Protein AF-A0A1I3B344-F1 (afdb_monomer)

Solvent-accessible surface area (backbone atoms only — not comparable to full-atom values): 4316 Å² total; per-residue (Å²): 111,69,67,60,52,54,63,65,34,58,98,72,56,94,80,89,84,88,75,97,64,58,80,87,52,45,30,75,77,66,70,40,54,70,62,38,51,58,48,47,52,63,54,60,72,83,58,85,88,79,83,79,76,87,75,57,65,76,57,65,77,74,111

InterPro domains:
  IPR002611 IstB-like ATP-binding domain [PF01695] (1-62)
  IPR027417 P-loop containing nucleoside triphosphate hydrolase [G3DSA:3.40.50.300] (1-63)

Organism: NCBI:txid34004

Nearest PDB structures (foldseek):
  8q4d-assembly1_O  TM=9.019E-01  e=1.039E-02  Geobacillus stearothermophilus

Structure (mmCIF, N/CA/C/O backbone):
data_AF-A0A1I3B344-F1
#
_entry.id   AF-A0A1I3B344-F1
#
loop_
_atom_site.group_PDB
_atom_site.id
_atom_site.type_symbol
_atom_site.label_atom_id
_atom_site.label_alt_id
_atom_site.label_comp_id
_atom_site.label_asym_id
_atom_site.label_entity_id
_atom_site.label_seq_id
_atom_site.pdbx_PDB_ins_code
_atom_site.Cartn_x
_atom_site.Cartn_y
_atom_site.Cartn_z
_atom_site.occupancy
_atom_site.B_iso_or_equiv
_atom_site.auth_seq_id
_atom_site.auth_comp_id
_atom_site.auth_asym_id
_atom_site.auth_atom_id
_atom_site.pdbx_PDB_model_num
ATOM 1 N N . LEU A 1 1 ? -5.934 12.878 4.145 1.00 68.50 1 LEU A N 1
ATOM 2 C CA . LEU A 1 1 ? -7.191 12.512 3.440 1.00 68.50 1 LEU A CA 1
ATOM 3 C C . LEU A 1 1 ? -7.192 11.050 2.977 1.00 68.50 1 LEU A C 1
ATOM 5 O O . LEU A 1 1 ? -8.100 10.333 3.372 1.00 68.50 1 LEU A O 1
ATOM 9 N N . LEU A 1 2 ? -6.170 10.573 2.251 1.00 72.62 2 LEU A N 1
ATOM 10 C CA . LEU A 1 2 ? -6.100 9.182 1.758 1.00 72.62 2 LEU A CA 1
ATOM 11 C C . LEU A 1 2 ? -6.169 8.111 2.870 1.00 72.62 2 LEU A C 1
ATOM 13 O O . LEU A 1 2 ? -6.948 7.171 2.763 1.00 72.62 2 LEU A O 1
ATOM 17 N N . PHE A 1 3 ? -5.450 8.305 3.983 1.00 75.50 3 PHE A N 1
ATOM 18 C CA . PHE A 1 3 ? -5.513 7.405 5.148 1.00 75.50 3 PHE A CA 1
ATOM 19 C C . PHE A 1 3 ? -6.933 7.239 5.713 1.00 75.50 3 PHE A C 1
ATOM 21 O O . PHE A 1 3 ? -7.357 6.131 6.031 1.00 75.50 3 PHE A O 1
ATOM 28 N N . HIS A 1 4 ? -7.684 8.340 5.820 1.00 77.75 4 HIS A N 1
ATOM 29 C CA . HIS A 1 4 ? -9.049 8.319 6.348 1.00 77.75 4 HIS A CA 1
ATOM 30 C C . HIS A 1 4 ? -10.015 7.603 5.400 1.00 77.75 4 HIS A C 1
ATOM 32 O O . HIS A 1 4 ? -10.921 6.921 5.866 1.00 77.75 4 HIS A O 1
ATOM 38 N N . LEU A 1 5 ? -9.814 7.735 4.086 1.00 81.81 5 LEU A N 1
ATOM 39 C CA . LEU A 1 5 ? -10.603 7.019 3.087 1.00 81.81 5 LEU A CA 1
ATOM 40 C C . LEU A 1 5 ? -10.363 5.508 3.183 1.00 81.81 5 LEU A C 1
ATOM 42 O O . LEU A 1 5 ? -11.316 4.758 3.352 1.00 81.81 5 LEU A O 1
ATOM 46 N N . ILE A 1 6 ? -9.100 5.073 3.151 1.00 78.56 6 ILE A N 1
ATOM 47 C CA . ILE A 1 6 ? -8.748 3.648 3.250 1.00 78.56 6 ILE A CA 1
ATOM 48 C C . ILE A 1 6 ? -9.220 3.070 4.589 1.00 78.56 6 ILE A C 1
ATOM 50 O O . ILE A 1 6 ? -9.792 1.989 4.620 1.00 78.56 6 ILE A O 1
ATOM 54 N N . SER A 1 7 ? -9.078 3.823 5.684 1.00 80.19 7 SER A N 1
ATOM 55 C CA . SER A 1 7 ? -9.568 3.394 7.001 1.00 80.19 7 SER A CA 1
ATOM 56 C C . SER A 1 7 ? -11.089 3.240 7.065 1.00 80.19 7 SER A C 1
ATOM 58 O O . SER A 1 7 ? -11.562 2.408 7.825 1.00 80.19 7 SER A O 1
ATOM 60 N N . LYS A 1 8 ? -11.861 4.025 6.299 1.00 82.56 8 LYS A N 1
ATOM 61 C CA . LYS A 1 8 ? -13.321 3.856 6.210 1.00 82.56 8 LYS A CA 1
ATOM 62 C C . LYS A 1 8 ? -13.726 2.671 5.337 1.00 82.56 8 LYS A C 1
ATOM 64 O O . LYS A 1 8 ? -14.761 2.078 5.592 1.00 82.56 8 LYS A O 1
ATOM 69 N N . LEU A 1 9 ? -12.944 2.362 4.304 1.00 82.50 9 LEU A N 1
ATOM 70 C CA . LEU A 1 9 ? -13.218 1.251 3.388 1.00 82.50 9 LEU A CA 1
ATOM 71 C C . LEU A 1 9 ? -12.748 -0.101 3.936 1.00 82.50 9 LEU A C 1
ATOM 73 O O . LEU A 1 9 ? -13.248 -1.136 3.497 1.00 82.50 9 LEU A O 1
ATOM 77 N N . TYR A 1 10 ? -11.806 -0.086 4.883 1.00 79.19 10 TYR A N 1
ATOM 78 C CA . TYR A 1 10 ? -11.321 -1.272 5.580 1.00 79.19 10 TYR A CA 1
ATOM 79 C C . TYR A 1 10 ? -12.497 -2.088 6.139 1.00 79.19 10 TYR A C 1
ATOM 81 O O . TYR A 1 10 ? -13.374 -1.537 6.800 1.00 79.19 10 TYR A O 1
ATOM 89 N N . GLU A 1 11 ? -12.529 -3.383 5.812 1.00 76.88 11 GLU A N 1
ATOM 90 C CA . GLU A 1 11 ? -13.597 -4.346 6.152 1.00 76.88 11 GLU A CA 1
ATOM 91 C C . GLU A 1 11 ? -15.003 -4.048 5.584 1.00 76.88 11 GLU A C 1
ATOM 93 O O . GLU A 1 11 ? -15.929 -4.822 5.812 1.00 76.88 11 GLU A O 1
ATOM 98 N N . GLN A 1 12 ? -15.183 -2.985 4.791 1.00 83.38 12 GLN A N 1
ATOM 99 C CA . GLN A 1 12 ? -16.476 -2.635 4.180 1.00 83.38 12 GLN A CA 1
ATOM 100 C C . GLN A 1 12 ? -16.522 -2.852 2.664 1.00 83.38 12 GLN A C 1
ATOM 102 O O . GLN A 1 12 ? -17.596 -3.026 2.087 1.00 83.38 12 GLN A O 1
ATOM 107 N N . THR A 1 13 ? -15.379 -2.792 1.984 1.00 82.81 13 THR A N 1
ATOM 108 C CA . THR A 1 13 ? -15.305 -2.858 0.521 1.00 82.81 13 THR A CA 1
ATOM 109 C C . THR A 1 13 ? -13.961 -3.408 0.064 1.00 82.81 13 THR A C 1
ATOM 111 O O . THR A 1 13 ? -12.928 -3.136 0.672 1.00 82.81 13 THR A O 1
ATOM 114 N N . SER A 1 14 ? -13.966 -4.158 -1.039 1.00 85.19 14 SER A N 1
ATOM 115 C CA . SER A 1 14 ? -12.740 -4.601 -1.705 1.00 85.19 14 SER A CA 1
ATOM 116 C C . SER A 1 14 ? -12.033 -3.414 -2.362 1.00 85.19 14 SER A C 1
ATOM 118 O O . SER A 1 14 ? -12.630 -2.688 -3.157 1.00 85.19 14 SER A O 1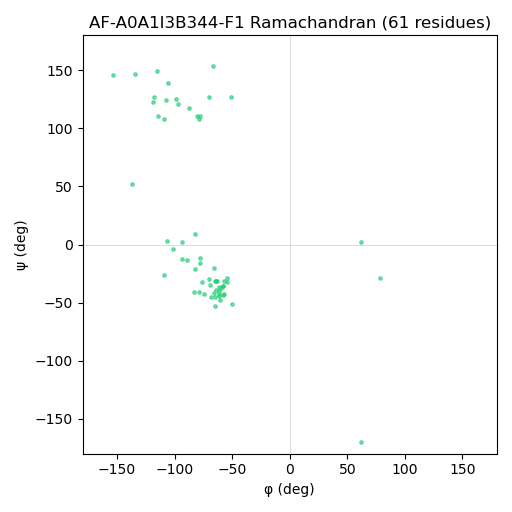
ATOM 120 N N . VAL A 1 15 ? -10.751 -3.223 -2.052 1.00 85.31 15 VAL A N 1
ATOM 121 C CA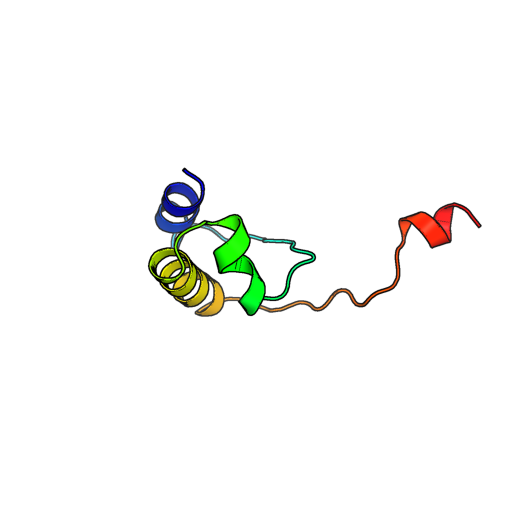 . VAL A 1 15 ? -9.929 -2.133 -2.594 1.00 85.31 15 VAL A CA 1
ATOM 122 C C . VAL A 1 15 ? -8.770 -2.725 -3.385 1.00 85.31 15 VAL A C 1
ATOM 124 O O . VAL A 1 15 ? -8.010 -3.532 -2.860 1.00 85.31 15 VAL A O 1
ATOM 127 N N . ILE A 1 16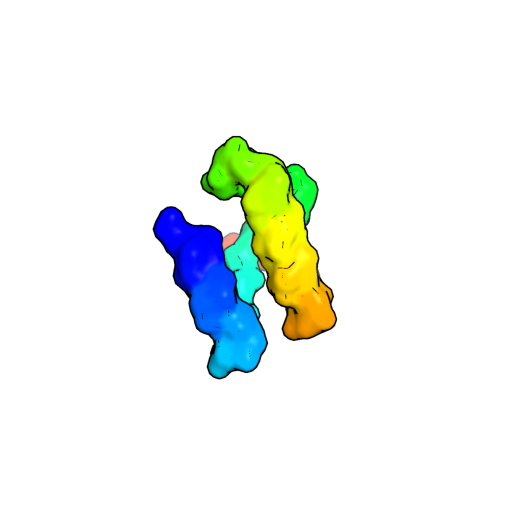 ? -8.613 -2.293 -4.638 1.00 88.06 16 ILE A N 1
ATOM 128 C CA . ILE A 1 16 ? -7.437 -2.606 -5.456 1.00 88.06 16 ILE A CA 1
ATOM 129 C C . ILE A 1 16 ? -6.496 -1.406 -5.406 1.00 88.06 16 ILE A C 1
ATOM 131 O O . ILE A 1 16 ? -6.891 -0.286 -5.735 1.00 88.06 16 ILE A O 1
ATOM 135 N N . VAL A 1 17 ? -5.245 -1.643 -5.010 1.00 85.88 17 VAL A N 1
ATOM 136 C CA . VAL A 1 17 ? -4.189 -0.628 -4.994 1.00 85.88 17 VAL A CA 1
ATOM 137 C C . VAL A 1 17 ? -3.074 -1.067 -5.929 1.00 85.88 17 VAL A C 1
ATOM 139 O O . VAL A 1 17 ? -2.495 -2.133 -5.758 1.00 85.88 17 VAL A O 1
ATOM 142 N N . THR A 1 18 ? -2.753 -0.226 -6.908 1.00 88.00 18 THR A N 1
ATOM 143 C CA . THR A 1 18 ? -1.597 -0.419 -7.786 1.00 88.00 18 THR A CA 1
ATOM 144 C C . THR A 1 18 ? -0.532 0.602 -7.424 1.00 88.00 18 THR A C 1
ATOM 146 O O . THR A 1 18 ? -0.799 1.804 -7.452 1.00 88.00 18 THR A O 1
ATOM 149 N N . THR A 1 19 ? 0.670 0.139 -7.109 1.00 86.69 19 THR A N 1
ATOM 150 C CA . THR A 1 19 ? 1.814 0.996 -6.796 1.00 86.69 19 THR A CA 1
ATOM 151 C C . THR A 1 19 ? 3.045 0.494 -7.534 1.00 86.69 19 THR A C 1
ATOM 153 O O . THR A 1 19 ? 3.203 -0.705 -7.746 1.00 86.69 19 THR A O 1
ATOM 156 N N . ASN A 1 20 ? 3.914 1.417 -7.934 1.00 88.06 20 ASN A N 1
ATOM 157 C CA . ASN A 1 20 ? 5.251 1.109 -8.434 1.00 88.06 20 ASN A CA 1
ATOM 158 C C . ASN A 1 20 ? 6.318 1.162 -7.324 1.00 88.06 20 ASN A C 1
ATOM 160 O O . ASN A 1 20 ? 7.497 1.016 -7.624 1.00 88.06 20 ASN A O 1
ATOM 164 N N . LEU A 1 21 ? 5.910 1.432 -6.079 1.00 86.88 21 LEU A N 1
ATOM 165 C CA . LEU A 1 21 ? 6.779 1.554 -4.911 1.00 86.88 21 LEU A CA 1
ATOM 166 C C . LEU A 1 21 ? 6.645 0.328 -4.012 1.00 86.88 21 LEU A C 1
ATOM 168 O O . LEU A 1 21 ? 5.527 -0.130 -3.742 1.00 86.88 21 LEU A O 1
ATOM 172 N N . ALA A 1 22 ? 7.772 -0.142 -3.484 1.00 85.69 22 ALA A N 1
ATOM 173 C CA . ALA A 1 22 ? 7.780 -1.211 -2.493 1.00 85.69 22 ALA A CA 1
ATOM 174 C C . ALA A 1 22 ? 7.142 -0.732 -1.179 1.00 85.69 22 ALA A C 1
ATOM 176 O O . ALA A 1 22 ? 7.204 0.452 -0.851 1.00 85.69 22 ALA A O 1
ATOM 177 N N . PHE A 1 23 ? 6.575 -1.640 -0.376 1.00 84.06 23 PHE A N 1
ATOM 178 C CA . PHE A 1 23 ? 5.913 -1.273 0.889 1.00 84.06 23 PHE A CA 1
ATOM 179 C C . PHE A 1 23 ? 6.803 -0.458 1.844 1.00 84.06 23 PHE A C 1
ATOM 181 O O . PHE A 1 23 ? 6.306 0.424 2.542 1.00 84.06 23 PHE A O 1
ATOM 188 N N . GLY A 1 24 ? 8.121 -0.688 1.831 1.00 84.94 24 GLY A N 1
ATOM 189 C CA . GLY A 1 24 ? 9.082 0.084 2.628 1.00 84.94 24 GLY A CA 1
ATOM 190 C C . GLY A 1 24 ? 9.207 1.558 2.225 1.00 84.94 24 GLY A C 1
ATOM 191 O O . GLY A 1 24 ? 9.636 2.377 3.033 1.00 84.94 24 GLY A O 1
ATOM 192 N N . GLU A 1 25 ? 8.800 1.919 1.008 1.00 86.75 25 GLU A N 1
ATOM 193 C CA . GLU A 1 25 ? 8.875 3.286 0.483 1.00 86.75 25 GLU A CA 1
ATOM 194 C C . GLU A 1 25 ? 7.582 4.077 0.711 1.00 86.75 25 GLU A C 1
ATOM 196 O O . GLU A 1 25 ? 7.576 5.302 0.606 1.00 86.75 25 GLU A O 1
ATOM 201 N N . TRP A 1 26 ? 6.484 3.421 1.090 1.00 87.38 26 TRP A N 1
ATOM 202 C CA . TRP A 1 26 ? 5.201 4.086 1.327 1.00 87.38 26 TRP A CA 1
ATOM 203 C C . TRP A 1 26 ? 5.255 5.194 2.390 1.00 87.38 26 TRP A C 1
ATOM 205 O O . TRP A 1 26 ? 4.597 6.217 2.183 1.00 87.38 26 TRP A O 1
ATOM 215 N N . PRO A 1 27 ? 6.041 5.086 3.484 1.00 85.88 27 PRO A N 1
ATOM 216 C CA . PRO A 1 27 ? 6.169 6.173 4.452 1.00 85.88 27 PRO A CA 1
ATOM 217 C C . PRO A 1 27 ? 6.596 7.506 3.828 1.00 85.88 27 PRO A C 1
ATOM 219 O O . PRO A 1 27 ? 6.202 8.558 4.323 1.00 85.88 27 PRO A O 1
ATOM 222 N N . THR A 1 28 ? 7.341 7.480 2.717 1.00 85.06 28 THR A N 1
ATOM 223 C CA . THR A 1 28 ? 7.760 8.697 2.001 1.00 85.06 28 THR A CA 1
ATOM 224 C C . THR A 1 28 ? 6.594 9.405 1.306 1.00 85.06 28 THR A C 1
ATOM 226 O O . THR A 1 28 ? 6.595 10.627 1.192 1.00 85.06 28 THR A O 1
ATOM 229 N N . VAL A 1 29 ? 5.569 8.654 0.894 1.00 82.75 29 VAL A N 1
ATOM 230 C CA . VAL A 1 29 ? 4.375 9.171 0.208 1.00 82.75 29 VAL A CA 1
ATOM 231 C C . VAL A 1 29 ? 3.354 9.707 1.208 1.00 82.75 29 VAL A C 1
ATOM 233 O O . VAL A 1 29 ? 2.726 10.739 0.982 1.00 82.75 29 VAL A O 1
ATOM 236 N N . PHE A 1 30 ? 3.176 9.000 2.322 1.00 79.56 30 PHE A N 1
ATOM 237 C CA . PHE A 1 30 ? 2.188 9.339 3.347 1.00 79.56 30 PHE A CA 1
ATOM 238 C C . PHE A 1 30 ? 2.733 10.288 4.429 1.00 79.56 30 PHE A C 1
ATOM 240 O O . PHE A 1 30 ? 1.945 10.846 5.193 1.00 79.56 30 PHE A O 1
ATOM 247 N N . GLY A 1 31 ? 4.052 10.490 4.498 1.00 77.94 31 GLY A N 1
ATOM 248 C CA . GLY A 1 31 ? 4.739 11.445 5.376 1.00 77.94 31 GLY A CA 1
ATOM 249 C C . GLY A 1 31 ? 4.889 11.001 6.836 1.00 77.94 31 GLY A C 1
ATOM 250 O O . GLY A 1 31 ? 5.864 11.372 7.484 1.00 77.94 31 GLY A O 1
ATOM 251 N N . ASP A 1 32 ? 3.968 10.184 7.355 1.00 85.50 32 ASP A N 1
ATOM 252 C CA . ASP A 1 32 ? 4.028 9.627 8.711 1.00 85.50 32 ASP A CA 1
ATOM 253 C C . ASP A 1 32 ? 4.202 8.104 8.666 1.00 85.50 32 ASP A C 1
ATOM 255 O O . ASP A 1 32 ? 3.290 7.354 8.298 1.00 85.50 32 ASP A O 1
ATOM 259 N N . ALA A 1 33 ? 5.381 7.636 9.080 1.00 84.25 33 ALA A N 1
ATOM 260 C CA . ALA A 1 33 ? 5.710 6.217 9.120 1.00 84.25 33 ALA A CA 1
ATOM 261 C C . ALA A 1 33 ? 4.763 5.412 10.024 1.00 84.25 33 ALA A C 1
ATOM 263 O O . ALA A 1 33 ? 4.378 4.308 9.653 1.00 84.25 33 ALA A O 1
ATOM 264 N N . LYS A 1 34 ? 4.317 5.956 11.165 1.00 85.56 34 LYS A N 1
ATOM 265 C CA . LYS A 1 34 ? 3.424 5.228 12.082 1.00 85.56 34 LYS A CA 1
ATOM 266 C C . LYS A 1 34 ? 2.044 5.024 11.470 1.00 85.56 34 LYS A C 1
ATOM 268 O O . LYS A 1 34 ? 1.515 3.915 11.523 1.00 85.56 34 LYS A O 1
ATOM 273 N N . MET A 1 35 ? 1.471 6.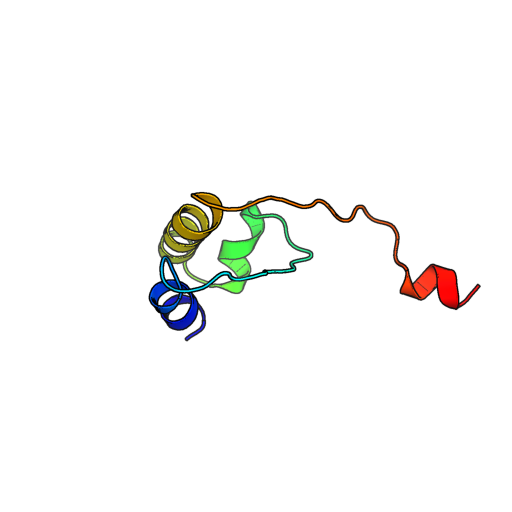069 10.869 1.00 83.94 35 MET A N 1
ATOM 274 C CA . MET A 1 35 ? 0.181 5.939 10.178 1.00 83.94 35 MET A CA 1
ATOM 275 C C . MET A 1 35 ? 0.283 4.999 8.980 1.00 83.94 35 MET A C 1
ATOM 277 O O . MET A 1 35 ? -0.625 4.205 8.747 1.00 83.94 35 MET A O 1
ATOM 281 N N . THR A 1 36 ? 1.387 5.072 8.238 1.00 86.44 36 THR A N 1
ATOM 282 C CA . THR A 1 36 ? 1.600 4.227 7.060 1.00 86.44 36 THR A CA 1
ATOM 283 C C . THR A 1 36 ? 1.703 2.760 7.437 1.00 86.44 36 THR A C 1
ATOM 285 O O . THR A 1 36 ? 1.039 1.940 6.817 1.00 86.44 36 THR A O 1
ATOM 288 N N . THR A 1 37 ? 2.456 2.424 8.486 1.00 86.88 37 THR A N 1
ATOM 289 C CA . THR A 1 37 ? 2.550 1.044 8.974 1.00 86.88 37 THR A CA 1
ATOM 290 C C . THR A 1 37 ? 1.191 0.520 9.428 1.00 86.88 37 THR A C 1
ATOM 292 O O . THR A 1 37 ? 0.825 -0.587 9.059 1.00 86.88 37 THR A O 1
ATOM 295 N N . ALA A 1 38 ? 0.399 1.321 10.149 1.00 86.62 38 ALA A N 1
ATOM 296 C CA . ALA A 1 38 ? -0.949 0.921 10.563 1.00 86.62 38 ALA A CA 1
ATOM 297 C C . ALA A 1 38 ? -1.918 0.735 9.378 1.00 86.62 38 ALA A C 1
ATOM 299 O O . ALA A 1 38 ? -2.840 -0.074 9.441 1.00 86.62 38 ALA A O 1
ATOM 300 N N . LEU A 1 39 ? -1.736 1.498 8.299 1.00 85.69 39 LEU A N 1
ATOM 301 C CA . LEU A 1 39 ? -2.512 1.352 7.069 1.00 85.69 39 LEU A CA 1
ATOM 302 C C . LEU A 1 39 ? -2.085 0.118 6.271 1.00 85.69 39 LEU A C 1
ATOM 304 O O . LEU A 1 39 ? -2.945 -0.599 5.768 1.00 85.69 39 LEU A O 1
ATOM 308 N N . LEU A 1 40 ? -0.777 -0.122 6.167 1.00 86.31 40 LEU A N 1
ATOM 309 C CA . LEU A 1 40 ? -0.223 -1.310 5.530 1.00 86.31 40 LEU A CA 1
ATOM 310 C C . LEU A 1 40 ? -0.695 -2.567 6.244 1.00 86.31 40 LEU A C 1
ATOM 312 O O . LEU A 1 40 ? -1.224 -3.436 5.573 1.00 86.31 40 LEU A O 1
ATOM 316 N N . ASP A 1 41 ? -0.612 -2.609 7.574 1.00 86.44 41 ASP A N 1
ATOM 317 C CA . ASP A 1 41 ? -1.0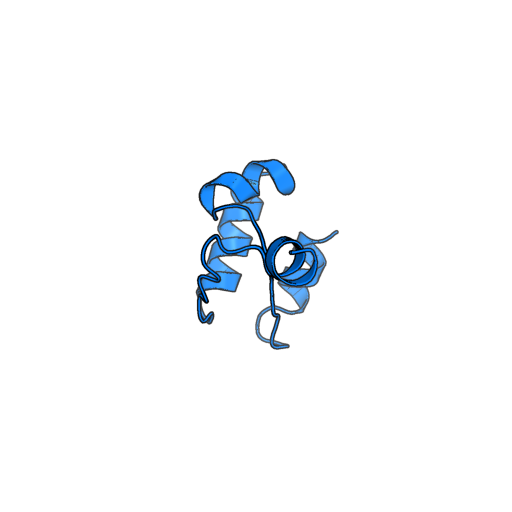98 -3.723 8.395 1.00 86.44 41 ASP A CA 1
ATOM 318 C C . ASP A 1 41 ? -2.546 -4.102 8.033 1.00 86.44 41 ASP A C 1
ATOM 320 O O . ASP A 1 41 ? -2.821 -5.234 7.637 1.00 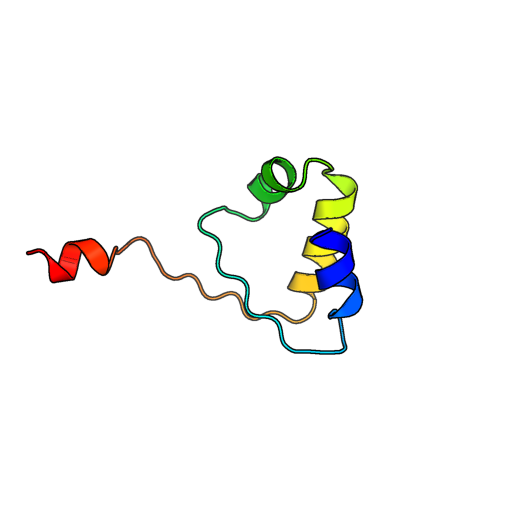86.44 41 ASP A O 1
ATOM 324 N N . ARG A 1 42 ? -3.443 -3.107 8.000 1.00 84.38 42 ARG A N 1
ATOM 325 C CA . ARG A 1 42 ? -4.847 -3.271 7.587 1.00 84.38 42 ARG A CA 1
ATOM 326 C C . ARG A 1 42 ? -5.008 -3.746 6.145 1.00 84.38 42 ARG A C 1
ATOM 328 O O . ARG A 1 42 ? -5.826 -4.618 5.878 1.00 84.38 42 ARG A O 1
ATOM 335 N N . LEU A 1 43 ? -4.262 -3.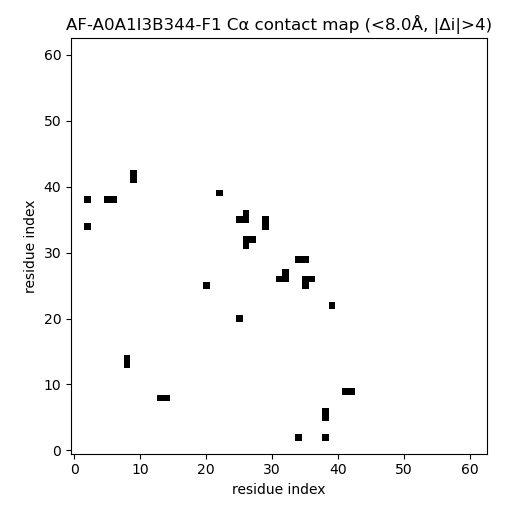173 5.204 1.00 82.44 43 LEU A N 1
ATOM 336 C CA . LEU A 1 43 ? -4.336 -3.583 3.800 1.00 82.44 43 LEU A CA 1
ATOM 337 C C . LEU A 1 43 ? -3.823 -5.012 3.610 1.00 82.44 43 LEU A C 1
ATOM 339 O O . LEU A 1 43 ? -4.442 -5.776 2.882 1.00 82.44 43 LEU A O 1
ATOM 343 N N . THR A 1 44 ? -2.732 -5.380 4.281 1.00 83.75 44 THR A N 1
ATOM 344 C CA . THR A 1 44 ? -2.090 -6.690 4.136 1.00 83.75 44 THR A CA 1
ATOM 345 C C . THR A 1 44 ? -2.800 -7.815 4.875 1.00 83.75 44 THR A C 1
ATOM 347 O O . THR A 1 44 ? -2.560 -8.980 4.576 1.00 83.75 44 THR A O 1
ATOM 350 N N . HIS A 1 45 ? -3.696 -7.488 5.808 1.00 82.62 45 HIS A N 1
ATOM 351 C CA . HIS A 1 45 ? -4.428 -8.481 6.590 1.00 82.62 45 HIS A CA 1
ATOM 352 C C . HIS A 1 45 ? -5.307 -9.397 5.715 1.00 82.62 45 HIS A C 1
ATOM 354 O O . HIS A 1 45 ? -5.395 -10.597 5.970 1.00 82.62 45 HIS A O 1
ATOM 360 N N . HIS A 1 46 ? -5.904 -8.851 4.648 1.00 80.31 46 HIS A N 1
ATOM 361 C CA . HIS A 1 46 ? -6.735 -9.584 3.686 1.00 80.31 46 HIS A CA 1
ATOM 362 C C . HIS A 1 46 ? -6.432 -9.171 2.234 1.00 80.31 46 HIS A C 1
ATOM 364 O O . HIS A 1 46 ? -7.347 -8.802 1.494 1.00 80.31 46 HIS A O 1
ATOM 370 N N . CYS A 1 47 ? -5.160 -9.194 1.818 1.00 84.19 47 CYS A N 1
ATOM 371 C CA . CYS A 1 47 ? -4.794 -8.919 0.424 1.00 84.19 47 CYS A CA 1
ATOM 372 C C . CYS A 1 47 ? -4.182 -10.115 -0.299 1.00 84.19 47 CYS A C 1
ATOM 374 O O . CYS A 1 47 ? -3.409 -10.878 0.277 1.00 84.19 47 CYS A O 1
ATOM 376 N N . ASP A 1 48 ? -4.420 -10.152 -1.607 1.00 86.31 48 ASP A N 1
ATOM 377 C CA . ASP A 1 48 ? -3.595 -10.889 -2.554 1.00 86.31 48 ASP A CA 1
ATOM 378 C C . ASP A 1 48 ? -2.589 -9.926 -3.192 1.00 86.31 48 ASP A C 1
ATOM 380 O O . ASP A 1 48 ? -2.964 -8.927 -3.814 1.00 86.31 48 ASP A O 1
ATOM 384 N N . ILE A 1 49 ? -1.297 -10.212 -3.026 1.00 86.12 49 ILE A N 1
ATOM 385 C CA . ILE A 1 49 ? -0.224 -9.421 -3.634 1.00 86.12 49 ILE A CA 1
ATOM 386 C C . ILE A 1 49 ? 0.051 -9.984 -5.026 1.00 86.12 49 ILE A C 1
ATOM 388 O O . ILE A 1 49 ? 0.474 -11.130 -5.172 1.00 86.12 49 ILE A O 1
ATOM 392 N N . VAL A 1 50 ? -0.166 -9.159 -6.050 1.00 86.38 50 VAL A N 1
ATOM 393 C CA . VAL A 1 50 ? 0.125 -9.505 -7.444 1.00 86.38 50 VAL A CA 1
ATOM 394 C C . VAL A 1 50 ? 1.319 -8.688 -7.920 1.00 86.38 50 VAL A C 1
ATOM 396 O O . VAL A 1 50 ? 1.212 -7.485 -8.154 1.00 86.38 50 VAL A O 1
ATOM 399 N N . GLU A 1 51 ? 2.464 -9.346 -8.083 1.00 83.94 51 GLU A N 1
ATOM 400 C CA . GLU A 1 51 ? 3.664 -8.723 -8.637 1.00 83.94 51 GLU A CA 1
ATOM 401 C C . GLU A 1 51 ? 3.574 -8.673 -10.167 1.00 83.94 51 GLU A C 1
ATOM 403 O O . GLU A 1 51 ? 3.636 -9.690 -10.854 1.00 83.94 51 GLU A O 1
ATOM 408 N N . THR A 1 52 ? 3.428 -7.471 -10.728 1.00 77.56 52 THR A N 1
ATOM 4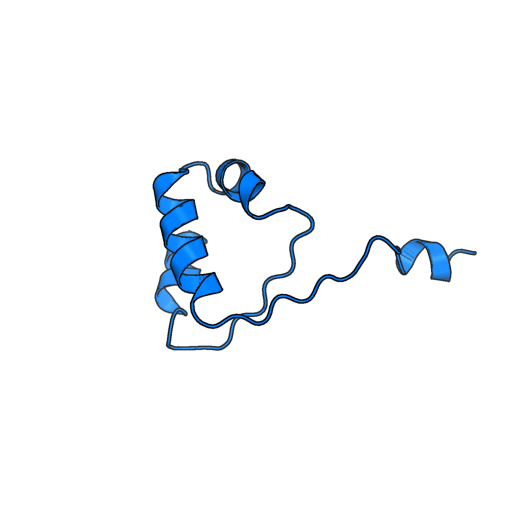09 C CA . THR A 1 52 ? 3.232 -7.272 -12.176 1.00 77.56 52 THR A CA 1
ATOM 410 C C . THR A 1 52 ? 4.523 -7.291 -13.007 1.00 77.56 52 THR A C 1
ATOM 412 O O . THR A 1 52 ? 4.487 -6.998 -14.201 1.00 77.56 52 THR A O 1
ATOM 415 N N . GLY A 1 53 ? 5.661 -7.666 -12.416 1.00 82.19 53 GLY A N 1
ATOM 416 C CA . GLY A 1 53 ? 6.962 -7.680 -13.088 1.00 82.19 53 GLY A CA 1
ATOM 417 C C . GLY A 1 53 ? 7.416 -6.295 -13.571 1.00 82.19 53 GLY A C 1
ATOM 418 O O . GLY A 1 53 ? 6.827 -5.270 -13.233 1.00 82.19 53 GLY A O 1
ATOM 419 N N . ASN A 1 54 ? 8.490 -6.266 -14.367 1.00 77.94 54 ASN A N 1
ATOM 420 C CA . ASN A 1 54 ? 9.129 -5.024 -14.831 1.00 77.94 54 ASN A CA 1
ATOM 421 C C . ASN A 1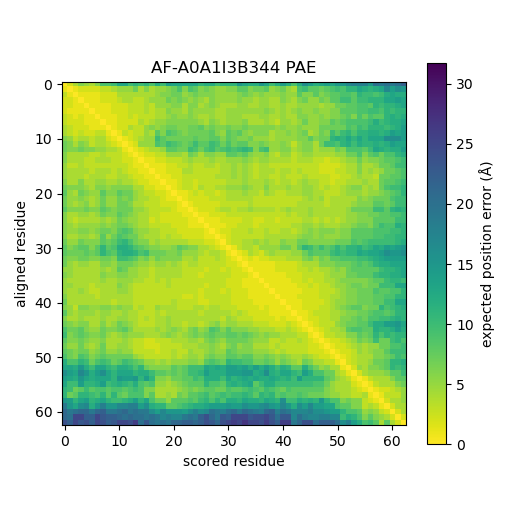 54 ? 8.872 -4.713 -16.321 1.00 77.94 54 ASN A C 1
ATOM 423 O O . ASN A 1 54 ? 9.403 -3.746 -16.871 1.00 77.94 54 ASN A O 1
ATOM 427 N N . ASP A 1 55 ? 8.065 -5.535 -16.993 1.00 79.38 55 ASP A N 1
ATOM 428 C CA . ASP A 1 55 ? 7.772 -5.386 -18.415 1.00 79.38 55 ASP A CA 1
ATOM 429 C C . ASP A 1 55 ? 6.750 -4.267 -18.650 1.00 79.38 55 ASP A C 1
ATOM 431 O O . ASP A 1 55 ? 5.560 -4.388 -18.351 1.00 79.38 55 ASP A O 1
ATOM 435 N N . SER A 1 56 ? 7.199 -3.167 -19.254 1.00 78.81 56 SER A N 1
ATOM 436 C CA . SER A 1 56 ? 6.305 -2.076 -19.638 1.00 78.81 56 SER A CA 1
ATOM 437 C C . SER A 1 56 ? 5.545 -2.409 -20.920 1.00 78.81 56 SER A C 1
ATOM 439 O O . SER A 1 56 ? 6.079 -2.333 -22.031 1.00 78.81 56 SER A O 1
ATOM 441 N N . TRP A 1 57 ? 4.249 -2.685 -20.781 1.00 82.12 57 TRP A N 1
ATOM 442 C CA . TRP A 1 57 ? 3.340 -2.861 -21.917 1.00 82.12 57 TRP A CA 1
ATOM 443 C C . TRP A 1 57 ? 3.304 -1.644 -22.853 1.00 82.12 57 TRP A C 1
ATOM 445 O O . TRP A 1 57 ? 3.187 -1.810 -24.063 1.00 82.12 57 TRP A O 1
ATOM 455 N N . ARG A 1 58 ? 3.500 -0.423 -22.329 1.00 78.12 58 ARG A N 1
ATOM 456 C CA . ARG A 1 58 ? 3.542 0.812 -23.141 1.00 78.12 58 ARG A CA 1
ATOM 457 C C . ARG A 1 58 ? 4.706 0.838 -24.134 1.00 78.12 58 ARG A C 1
ATOM 459 O O . ARG A 1 58 ? 4.580 1.457 -25.186 1.00 78.12 58 ARG A O 1
ATOM 466 N N . ILE A 1 59 ? 5.831 0.208 -23.784 1.00 77.94 59 ILE A N 1
ATOM 467 C CA . ILE A 1 59 ? 7.011 0.116 -24.654 1.00 77.94 59 ILE A CA 1
ATOM 468 C C . ILE A 1 59 ? 6.789 -0.978 -25.701 1.00 77.94 59 ILE A C 1
ATOM 470 O O . ILE A 1 59 ? 7.056 -0.739 -26.874 1.00 77.94 59 ILE A O 1
ATOM 474 N N . LYS A 1 60 ? 6.207 -2.124 -25.311 1.00 75.19 60 LYS A N 1
ATOM 475 C CA . LYS A 1 60 ? 5.864 -3.214 -26.244 1.00 75.19 60 LYS A CA 1
ATOM 476 C C . LYS A 1 60 ? 4.918 -2.774 -27.368 1.00 75.19 60 LYS A C 1
ATOM 478 O O . LYS A 1 60 ? 5.081 -3.238 -28.481 1.00 75.19 60 LYS A O 1
ATOM 483 N N . THR A 1 61 ? 3.960 -1.877 -27.112 1.00 69.44 61 THR A N 1
ATOM 484 C CA . THR A 1 61 ? 3.022 -1.389 -28.149 1.00 69.44 61 THR A CA 1
ATOM 485 C C . THR A 1 61 ? 3.626 -0.331 -29.088 1.00 69.44 61 THR A C 1
ATOM 487 O O . THR A 1 61 ? 3.004 0.021 -30.084 1.00 69.44 61 THR A O 1
ATOM 490 N N . ARG A 1 62 ? 4.802 0.229 -28.768 1.00 58.50 62 ARG A N 1
ATOM 491 C CA . ARG A 1 62 ? 5.475 1.255 -29.589 1.00 58.50 62 ARG A CA 1
ATOM 492 C C . ARG A 1 62 ? 6.629 0.715 -30.443 1.00 58.50 62 ARG A C 1
ATOM 494 O O . ARG A 1 62 ? 7.212 1.507 -31.182 1.00 58.50 62 ARG A O 1
ATOM 501 N N . ALA A 1 63 ? 6.962 -0.567 -30.309 1.00 53.66 63 ALA A N 1
ATOM 502 C CA . ALA A 1 63 ? 7.894 -1.285 -31.177 1.00 53.66 63 ALA A CA 1
ATOM 503 C C . ALA A 1 63 ? 7.118 -1.990 -32.295 1.00 53.66 63 ALA A C 1
ATOM 505 O O . ALA A 1 63 ? 7.651 -2.030 -33.424 1.00 53.66 63 ALA A O 1
#

Sequence (63 aa):
LLFHLISKLYEQTSVIVTTNLAFGEWPTVFGDAKMTTALLDRLTHHCDIVETGNDSWRIKTRA

Secondary structure (DSSP, 8-state):
-HHHHHHHHTTTS------SS-GGGHHHHHS-HHHHHHHHHHHHHT-------S--HHHHTT-

Foldseek 3Di:
DVLVVLVVCQVPHDDDDDDPDDLVCVCVVVVHPVSSVVSCCSDVVDDDDDDPDDDDPVVVVVD

Radius of gyration: 14.3 Å; Cα contacts (8 Å, |Δi|>4): 18; chains: 1; bounding box: 26×23×43 Å

Mean predicted aligned error: 6.32 Å

pLDDT: mean 81.67, std 6.38, range [53.66, 88.06]